Protein AF-A0A0F3L5V1-F1 (afdb_monomer)

Secondary structure (DSSP, 8-state):
----EEEEPHHHHHHHHHHHHHHHHHTT--GGG---HHHHHHHHHHHHHHHHHHTTPPPPSS-EEE-TTS-EEEE-

Solvent-accessible surface area (backbone atoms only — not comparable to full-atom values): 4332 Å² total; per-residue (Å²): 131,88,78,54,67,45,75,45,51,31,70,58,29,53,52,42,26,53,50,52,42,54,54,40,42,75,72,70,45,71,51,91,81,55,82,43,61,69,54,22,42,49,53,53,39,52,52,54,48,52,58,43,45,74,75,75,46,76,65,45,100,71,37,69,44,81,39,99,79,62,21,30,39,28,39,74

pLDDT: mean 80.58, std 11.46, range [40.75, 94.69]

Structure (mmCIF, N/CA/C/O backbone):
data_AF-A0A0F3L5V1-F1
#
_entry.id   AF-A0A0F3L5V1-F1
#
loop_
_atom_site.group_PDB
_atom_site.id
_atom_site.type_symbol
_atom_site.label_atom_id
_atom_site.label_alt_id
_atom_site.label_comp_id
_atom_site.label_asym_id
_atom_site.label_entity_id
_atom_site.label_seq_id
_atom_site.pdbx_PDB_ins_code
_atom_site.Cartn_x
_atom_site.Cartn_y
_atom_site.Cartn_z
_atom_site.occupancy
_atom_site.B_iso_or_equiv
_atom_site.auth_seq_id
_atom_site.auth_comp_id
_atom_site.auth_asym_id
_atom_site.auth_atom_id
_atom_site.pdbx_PDB_model_num
ATOM 1 N N . MET A 1 1 ? 20.931 6.406 -18.953 1.00 40.78 1 MET A N 1
ATOM 2 C CA . MET A 1 1 ? 20.389 5.295 -18.145 1.00 40.78 1 MET A CA 1
ATOM 3 C C . MET A 1 1 ? 18.916 5.600 -17.935 1.00 40.78 1 MET A C 1
ATOM 5 O O . MET A 1 1 ? 18.630 6.672 -17.419 1.00 40.78 1 MET A O 1
ATOM 9 N N . TRP A 1 2 ? 17.998 4.793 -18.472 1.00 40.75 2 TRP A N 1
ATOM 10 C CA . TRP A 1 2 ? 16.562 5.040 -18.293 1.00 40.75 2 TRP A CA 1
ATOM 11 C C . TRP A 1 2 ? 16.234 4.786 -16.821 1.00 40.75 2 TRP A C 1
ATOM 13 O O . TRP A 1 2 ? 16.485 3.690 -16.329 1.00 40.75 2 TRP A O 1
ATOM 23 N N . LYS A 1 3 ? 15.759 5.809 -16.110 1.00 53.44 3 LYS A N 1
ATOM 24 C CA . LYS A 1 3 ? 15.257 5.648 -14.747 1.00 53.44 3 LYS A CA 1
ATOM 25 C C . LYS A 1 3 ? 13.936 4.892 -14.832 1.00 53.44 3 LYS A C 1
ATOM 27 O O . LYS A 1 3 ? 12.977 5.395 -15.413 1.00 53.44 3 LYS A O 1
ATOM 32 N N . LEU A 1 4 ? 13.912 3.675 -14.301 1.00 61.16 4 LEU A N 1
ATOM 33 C CA . LEU A 1 4 ? 12.681 2.958 -13.994 1.00 61.16 4 LEU A CA 1
ATOM 34 C C . LEU A 1 4 ? 12.105 3.606 -12.729 1.00 61.16 4 LEU A C 1
ATOM 36 O O . LEU A 1 4 ? 12.218 3.074 -11.634 1.00 61.16 4 LEU A O 1
ATOM 40 N N . ASP A 1 5 ? 11.564 4.812 -12.875 1.00 68.50 5 ASP A N 1
ATOM 41 C CA . ASP A 1 5 ? 10.804 5.470 -11.817 1.00 68.50 5 ASP A CA 1
ATOM 42 C C . ASP A 1 5 ? 9.321 5.175 -12.101 1.00 68.50 5 ASP A C 1
ATOM 44 O O . ASP A 1 5 ? 8.804 5.511 -13.171 1.00 68.50 5 ASP A O 1
ATOM 48 N N . HIS A 1 6 ? 8.636 4.492 -11.180 1.00 77.44 6 HIS A N 1
ATOM 49 C CA . HIS A 1 6 ? 7.202 4.223 -11.278 1.00 77.44 6 HIS A CA 1
ATOM 50 C C . HIS A 1 6 ? 6.445 5.101 -10.288 1.00 77.44 6 HIS A C 1
ATOM 52 O O . HIS A 1 6 ? 6.663 5.023 -9.082 1.00 77.44 6 HIS A O 1
ATOM 58 N N . VAL A 1 7 ? 5.540 5.934 -10.795 1.00 82.44 7 VAL A N 1
ATOM 59 C CA . VAL A 1 7 ? 4.703 6.794 -9.958 1.00 82.44 7 VAL A CA 1
ATOM 60 C C . VAL A 1 7 ? 3.374 6.102 -9.705 1.00 82.44 7 VAL A C 1
ATOM 62 O O . VAL A 1 7 ? 2.617 5.848 -10.640 1.00 82.44 7 VAL A O 1
ATOM 65 N N . VAL A 1 8 ? 3.086 5.854 -8.432 1.00 81.88 8 VAL A N 1
ATOM 66 C CA . VAL A 1 8 ? 1.772 5.431 -7.961 1.00 81.88 8 VAL A CA 1
ATOM 67 C C . VAL A 1 8 ? 0.959 6.694 -7.648 1.00 81.88 8 VAL A C 1
ATOM 69 O O . VAL A 1 8 ? 1.369 7.487 -6.789 1.00 81.88 8 VAL A O 1
ATOM 72 N N . PRO A 1 9 ? -0.162 6.935 -8.348 1.00 86.00 9 PRO A N 1
ATOM 73 C CA . PRO A 1 9 ? -0.974 8.125 -8.141 1.00 86.00 9 PRO A CA 1
ATOM 74 C C . PRO A 1 9 ? -1.701 8.081 -6.792 1.00 86.00 9 PRO A C 1
ATOM 76 O O . PRO A 1 9 ? -1.982 7.013 -6.250 1.00 86.00 9 PRO A O 1
ATOM 79 N N . ALA A 1 10 ? -2.061 9.257 -6.272 1.00 86.25 10 ALA A N 1
ATOM 80 C CA . ALA A 1 10 ? -2.785 9.383 -5.005 1.00 86.25 10 ALA A CA 1
ATOM 81 C C . ALA A 1 10 ? -4.113 8.605 -4.998 1.00 86.25 10 ALA A C 1
ATOM 83 O O . ALA A 1 10 ? -4.457 8.005 -3.991 1.00 86.25 10 ALA A O 1
ATOM 84 N N . SER A 1 11 ? -4.805 8.518 -6.140 1.00 87.69 11 SER A N 1
ATOM 85 C CA . SER A 1 11 ? -6.041 7.732 -6.269 1.00 87.69 11 SER A CA 1
ATOM 86 C C . SER A 1 11 ? -5.852 6.249 -5.946 1.00 87.69 11 SER A C 1
ATOM 88 O O . SER A 1 11 ? -6.740 5.621 -5.373 1.00 87.69 11 SER A O 1
ATOM 90 N N . ASP A 1 12 ? -4.699 5.686 -6.311 1.00 87.69 12 ASP A N 1
ATOM 91 C CA . ASP A 1 12 ? -4.394 4.277 -6.070 1.00 87.69 12 ASP A CA 1
ATOM 92 C C . ASP A 1 12 ? -3.996 4.065 -4.607 1.00 87.69 12 ASP A C 1
ATOM 94 O O . ASP A 1 12 ? -4.366 3.055 -4.006 1.00 87.69 12 ASP A O 1
ATOM 98 N N . VAL A 1 13 ? -3.304 5.048 -4.017 1.00 87.44 13 VAL A N 1
ATOM 99 C CA . VAL A 1 13 ? -3.009 5.090 -2.578 1.00 87.44 13 VAL A CA 1
ATOM 100 C C . VAL A 1 13 ? -4.303 5.148 -1.767 1.00 87.44 13 VAL A C 1
ATOM 102 O O . VAL A 1 13 ? -4.472 4.331 -0.868 1.00 87.44 13 VAL A O 1
ATOM 105 N N . ASP A 1 14 ? -5.244 6.022 -2.125 1.00 89.75 14 ASP A N 1
ATOM 106 C CA . ASP A 1 14 ? -6.541 6.154 -1.451 1.00 89.75 14 ASP A CA 1
ATOM 107 C C . ASP A 1 14 ? -7.365 4.859 -1.548 1.00 89.75 14 ASP A C 1
ATOM 109 O O . ASP A 1 14 ? -7.994 4.424 -0.578 1.00 89.75 14 ASP A O 1
ATOM 113 N N . ALA A 1 15 ? -7.346 4.203 -2.713 1.00 92.75 15 ALA A N 1
ATOM 114 C CA . ALA A 1 15 ? -8.030 2.930 -2.916 1.00 92.75 15 ALA A CA 1
ATOM 115 C C . ALA A 1 15 ? -7.423 1.802 -2.063 1.00 92.75 15 ALA A C 1
ATOM 117 O O . ALA A 1 15 ? -8.158 0.992 -1.487 1.00 92.75 15 ALA A O 1
ATOM 118 N N . GLU A 1 16 ? -6.092 1.733 -1.955 1.00 93.12 16 GLU A N 1
ATOM 119 C CA . G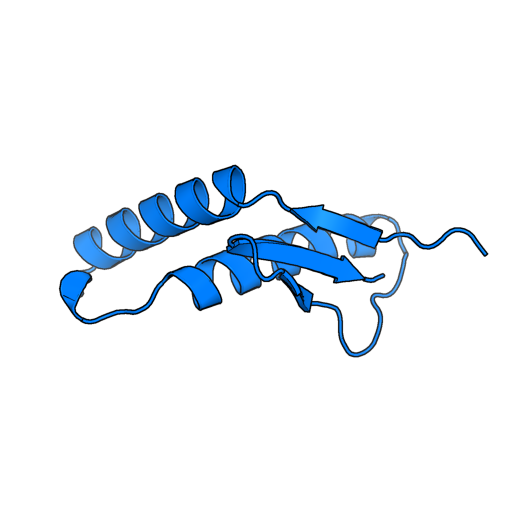LU A 1 16 ? -5.430 0.753 -1.089 1.00 93.12 16 GLU A CA 1
ATOM 120 C C . GLU A 1 16 ? -5.623 1.095 0.397 1.00 93.12 16 GLU A C 1
ATOM 122 O O . GLU A 1 16 ? -5.833 0.192 1.205 1.00 93.12 16 GLU A O 1
ATOM 127 N N . GLU A 1 17 ? -5.652 2.378 0.760 1.00 92.00 17 GLU A N 1
ATOM 128 C CA . GLU A 1 17 ? -5.965 2.847 2.111 1.00 92.00 17 GLU A CA 1
ATOM 129 C C . GLU A 1 17 ? -7.368 2.398 2.548 1.00 92.00 17 GLU A C 1
ATOM 131 O O . GLU A 1 17 ? -7.532 1.834 3.633 1.00 92.00 17 GLU A O 1
ATOM 136 N N . GLN A 1 18 ? -8.372 2.533 1.675 1.00 92.62 18 GLN A N 1
ATOM 137 C CA . GLN A 1 18 ? -9.724 2.019 1.921 1.00 92.62 18 GLN A CA 1
ATOM 138 C C . GLN A 1 18 ? -9.764 0.491 2.047 1.00 92.62 18 GLN A C 1
ATOM 140 O O . GLN A 1 18 ? -10.475 -0.040 2.904 1.00 92.62 18 GLN A O 1
ATOM 145 N N . ARG A 1 19 ? -8.993 -0.238 1.230 1.00 93.00 19 ARG A N 1
ATOM 146 C CA . ARG A 1 19 ? -8.890 -1.704 1.343 1.00 93.00 19 ARG A CA 1
ATOM 147 C C . ARG A 1 19 ? -8.266 -2.131 2.666 1.00 93.00 19 ARG A C 1
ATOM 149 O O . ARG A 1 19 ? -8.782 -3.042 3.310 1.00 93.00 19 ARG A O 1
ATOM 156 N N . LEU A 1 20 ? -7.186 -1.474 3.085 1.00 93.31 20 LEU A N 1
ATOM 157 C CA . LEU A 1 20 ? -6.548 -1.725 4.376 1.00 93.31 20 LEU A CA 1
ATOM 158 C C . LEU A 1 20 ? -7.515 -1.436 5.524 1.00 93.31 20 LE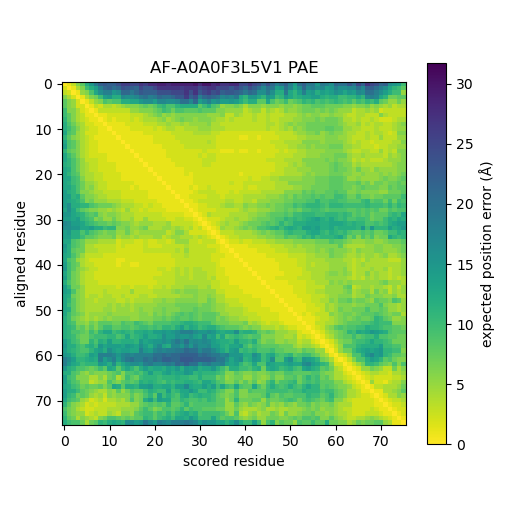U A C 1
ATOM 160 O O . LEU A 1 20 ? -7.610 -2.238 6.451 1.00 93.31 20 LEU A O 1
ATOM 164 N N . ALA A 1 21 ? -8.274 -0.343 5.434 1.00 93.06 21 ALA A N 1
ATOM 165 C CA . ALA A 1 21 ? -9.292 0.001 6.415 1.00 93.06 21 ALA A CA 1
ATOM 166 C C . ALA A 1 21 ? -10.364 -1.092 6.552 1.00 93.06 21 ALA A C 1
ATOM 168 O O . ALA A 1 21 ? -10.672 -1.511 7.668 1.00 93.06 21 ALA A O 1
ATOM 169 N N . ASP A 1 22 ? -10.894 -1.596 5.436 1.00 94.69 22 ASP A N 1
ATOM 170 C CA . ASP A 1 22 ? -11.895 -2.669 5.427 1.00 94.69 22 ASP A CA 1
ATOM 171 C C . ASP A 1 22 ? -11.346 -3.974 6.032 1.00 94.69 22 ASP A C 1
ATOM 173 O O . ASP A 1 22 ? -11.978 -4.581 6.901 1.00 94.69 22 ASP A O 1
ATOM 177 N N . VAL A 1 23 ? -10.134 -4.383 5.642 1.00 94.25 23 VAL A N 1
ATOM 178 C CA . VAL A 1 23 ? -9.486 -5.600 6.164 1.00 94.25 23 VAL A CA 1
ATOM 179 C C . VAL A 1 23 ? -9.215 -5.492 7.666 1.00 94.25 23 VAL A C 1
ATOM 181 O O . VAL A 1 23 ? -9.538 -6.411 8.421 1.00 94.25 23 VAL A O 1
ATOM 184 N N . LEU A 1 24 ? -8.656 -4.369 8.121 1.00 92.44 24 LEU A N 1
ATOM 185 C CA . LEU A 1 24 ? -8.347 -4.147 9.533 1.00 92.44 24 LEU A CA 1
ATOM 186 C C . LEU A 1 24 ? -9.620 -4.040 10.378 1.00 92.44 24 LEU A C 1
ATOM 188 O O . LEU A 1 24 ? -9.679 -4.618 11.464 1.00 92.44 24 LEU A O 1
ATOM 192 N N . SER A 1 25 ? -10.663 -3.383 9.864 1.00 92.88 25 SER A N 1
ATOM 193 C CA . SER A 1 25 ? -11.965 -3.331 10.532 1.00 92.88 25 SER A CA 1
ATOM 194 C C . SER A 1 25 ? -12.558 -4.728 10.714 1.00 92.88 25 SER A C 1
ATOM 196 O O . SER A 1 25 ? -13.020 -5.054 11.807 1.00 92.88 25 SER A O 1
ATOM 198 N N . LYS A 1 26 ? -12.497 -5.579 9.681 1.00 94.25 26 LYS A N 1
ATOM 199 C CA . LYS A 1 26 ? -12.967 -6.974 9.745 1.00 94.25 26 LYS A CA 1
ATOM 200 C C . LYS A 1 26 ? -12.170 -7.829 10.727 1.00 94.25 26 LYS A C 1
ATOM 202 O O . LYS A 1 26 ? -12.727 -8.745 11.323 1.00 94.25 26 LYS A O 1
ATOM 207 N N . ALA A 1 27 ? -10.894 -7.514 10.926 1.00 93.06 27 ALA A N 1
ATOM 208 C CA . ALA A 1 27 ? -10.048 -8.145 11.934 1.00 93.06 27 ALA A CA 1
ATOM 209 C C . ALA A 1 27 ? -10.259 -7.585 13.360 1.00 93.06 27 ALA A C 1
ATOM 211 O O . ALA A 1 27 ? -9.605 -8.042 14.295 1.00 93.06 27 ALA A O 1
ATOM 212 N N . GLY A 1 28 ? -11.174 -6.625 13.550 1.00 92.75 28 GLY A N 1
ATOM 213 C CA . GLY A 1 28 ? -11.523 -6.062 14.858 1.00 92.75 28 GLY A CA 1
ATOM 214 C C . GLY A 1 28 ? -10.654 -4.883 15.305 1.00 92.75 28 GLY A C 1
ATOM 215 O O . GLY A 1 28 ? -10.757 -4.458 16.456 1.0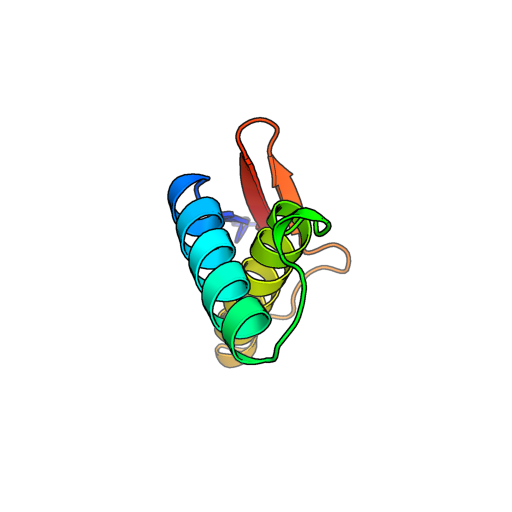0 92.75 28 GLY A O 1
ATOM 216 N N . TYR A 1 29 ? -9.812 -4.334 14.426 1.00 91.56 29 TYR A N 1
ATOM 217 C CA . TYR A 1 29 ? -9.019 -3.144 14.733 1.00 91.56 29 TYR A CA 1
ATOM 218 C C . TYR A 1 29 ? -9.857 -1.861 14.635 1.00 91.56 29 TYR A C 1
ATOM 220 O O . TYR A 1 29 ? -10.690 -1.694 13.742 1.00 91.56 29 TYR A O 1
ATOM 228 N N . ASP A 1 30 ? -9.583 -0.909 15.531 1.00 89.56 30 ASP A N 1
ATOM 229 C CA . ASP A 1 30 ? -10.170 0.434 15.491 1.00 89.56 30 ASP A CA 1
ATOM 230 C C . ASP A 1 30 ? -9.430 1.313 14.476 1.00 89.56 30 ASP A C 1
ATOM 232 O O . ASP A 1 30 ? -8.463 2.013 14.789 1.00 89.56 30 ASP A O 1
ATOM 236 N N . VAL A 1 31 ? -9.901 1.258 13.234 1.00 87.56 31 VAL A N 1
ATOM 237 C CA . VAL A 1 31 ? -9.275 1.924 12.087 1.00 87.56 31 VAL A CA 1
ATOM 238 C C . VAL A 1 31 ? -9.222 3.447 12.231 1.00 87.56 31 VAL A C 1
ATOM 240 O 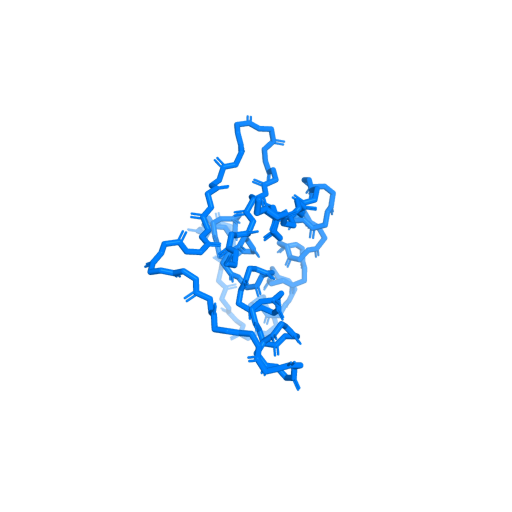O . VAL A 1 31 ? -8.315 4.080 11.704 1.00 87.56 31 VAL A O 1
ATOM 243 N N . ARG A 1 32 ? -10.137 4.060 12.998 1.00 83.00 32 ARG A N 1
ATOM 244 C CA . ARG A 1 32 ? -10.179 5.524 13.194 1.00 83.00 32 ARG A CA 1
ATOM 245 C C . ARG A 1 32 ? -8.964 6.063 13.949 1.00 83.00 32 ARG A C 1
ATOM 247 O O . ARG A 1 32 ? -8.728 7.267 13.940 1.00 83.00 32 ARG A O 1
ATOM 254 N N . LYS A 1 33 ? -8.218 5.186 14.625 1.00 83.44 33 LYS A N 1
ATOM 255 C CA . LYS A 1 33 ? -6.987 5.519 15.352 1.00 83.44 33 LYS A CA 1
ATOM 256 C C . LYS A 1 33 ? -5.720 5.265 14.535 1.00 83.44 33 LYS A C 1
ATOM 258 O O . LYS A 1 33 ? -4.628 5.517 15.037 1.00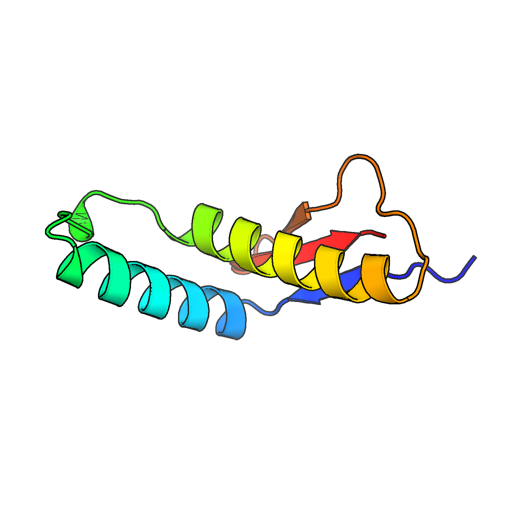 83.44 33 LYS A O 1
ATOM 263 N N . LEU A 1 34 ? -5.846 4.745 13.315 1.00 82.31 34 LEU A N 1
ATOM 264 C CA . LEU A 1 34 ? -4.718 4.364 12.475 1.00 82.31 34 LEU A CA 1
ATOM 265 C C . LEU A 1 34 ? -4.534 5.381 11.348 1.00 82.31 34 LEU A C 1
ATOM 267 O O . LEU A 1 34 ? -5.482 5.725 10.649 1.00 82.31 34 LEU A O 1
ATOM 271 N N . SER A 1 35 ? -3.295 5.832 11.153 1.00 84.06 35 SER A N 1
ATOM 272 C CA . SER A 1 35 ? -2.895 6.529 9.929 1.00 84.06 35 SER A CA 1
ATOM 273 C C . SER A 1 35 ? -2.492 5.479 8.899 1.00 84.06 35 SER A C 1
ATOM 275 O O . SER A 1 35 ? -1.441 4.849 9.037 1.00 84.06 35 SER A O 1
ATOM 277 N N . LEU A 1 36 ? -3.359 5.231 7.915 1.00 87.88 36 LEU A N 1
ATOM 278 C CA . LEU A 1 36 ? -3.183 4.148 6.946 1.00 87.88 36 LEU A CA 1
ATOM 279 C C . LEU A 1 36 ? -2.519 4.597 5.646 1.00 87.88 36 LEU A C 1
ATOM 281 O O . LEU A 1 36 ? -1.980 3.750 4.943 1.00 87.88 36 LEU A O 1
ATOM 285 N N . ASN A 1 37 ? -2.476 5.896 5.358 1.00 86.44 37 ASN A N 1
ATOM 286 C CA . ASN A 1 37 ? -1.879 6.431 4.137 1.00 86.44 37 ASN A CA 1
ATOM 287 C C . ASN A 1 37 ? -0.423 5.975 3.918 1.00 86.44 37 ASN A C 1
ATOM 289 O O . ASN A 1 37 ? -0.089 5.425 2.870 1.00 86.44 37 ASN A O 1
ATOM 293 N N . ALA A 1 38 ? 0.433 6.102 4.940 1.00 83.88 38 ALA A N 1
ATOM 294 C CA . ALA A 1 38 ? 1.829 5.659 4.858 1.00 83.88 38 ALA A CA 1
ATOM 295 C C . ALA A 1 38 ? 1.945 4.137 4.656 1.00 83.88 38 ALA A C 1
ATOM 297 O O . ALA A 1 38 ? 2.810 3.662 3.920 1.00 83.88 38 ALA A O 1
ATOM 298 N N . LEU A 1 39 ? 1.043 3.366 5.275 1.00 86.94 39 LEU A N 1
ATOM 299 C CA . LEU A 1 39 ? 0.983 1.919 5.094 1.00 86.94 39 LEU A CA 1
ATOM 300 C C . LEU A 1 39 ? 0.519 1.558 3.675 1.00 86.94 39 LEU A C 1
ATOM 302 O O . LEU A 1 39 ? 1.104 0.675 3.058 1.00 86.94 39 LEU A O 1
ATOM 306 N N . ALA A 1 40 ? -0.475 2.260 3.130 1.00 88.19 40 ALA A N 1
ATOM 307 C CA . ALA A 1 40 ? -0.961 2.082 1.764 1.00 88.19 40 ALA A CA 1
ATOM 308 C C . ALA A 1 40 ? 0.140 2.374 0.735 1.00 88.19 40 ALA A C 1
ATOM 310 O O . ALA A 1 40 ? 0.388 1.558 -0.155 1.00 88.19 40 ALA A O 1
ATOM 311 N N . GLN A 1 41 ? 0.871 3.478 0.912 1.00 85.56 41 GLN A N 1
ATOM 312 C CA . GLN A 1 41 ? 2.044 3.811 0.101 1.00 85.56 41 GLN A CA 1
ATOM 313 C C . GLN A 1 41 ? 3.097 2.697 0.157 1.00 85.56 41 GLN A C 1
ATOM 315 O O . GLN A 1 41 ? 3.573 2.254 -0.886 1.00 85.56 41 GLN A O 1
ATOM 320 N N . GLN A 1 42 ? 3.425 2.194 1.352 1.00 84.56 42 GLN A N 1
ATOM 321 C CA . GLN A 1 42 ? 4.404 1.117 1.517 1.00 84.56 42 GLN A CA 1
ATOM 322 C C . GLN A 1 42 ? 3.948 -0.198 0.867 1.00 84.56 42 GLN A C 1
ATOM 324 O O . GLN A 1 42 ? 4.738 -0.855 0.190 1.00 84.56 42 GLN A O 1
ATOM 329 N N . VAL A 1 43 ? 2.677 -0.577 1.025 1.00 88.06 43 VAL A N 1
ATOM 330 C CA . VAL A 1 43 ? 2.104 -1.789 0.416 1.00 88.06 43 VAL A CA 1
ATOM 331 C C . VAL A 1 43 ? 2.184 -1.722 -1.107 1.00 88.06 43 VAL A C 1
ATOM 333 O O . VAL A 1 43 ? 2.625 -2.680 -1.745 1.00 88.06 43 VAL A O 1
ATOM 336 N N . LEU A 1 44 ? 1.785 -0.596 -1.703 1.00 86.00 44 LEU A N 1
ATOM 337 C CA . LEU A 1 44 ? 1.834 -0.411 -3.155 1.00 86.00 44 LEU A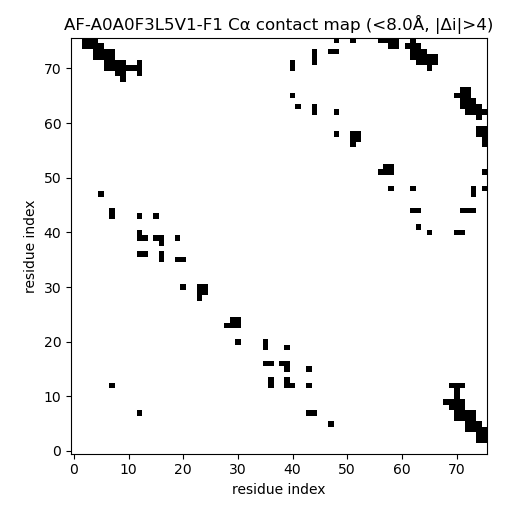 CA 1
ATOM 338 C C . LEU A 1 44 ? 3.268 -0.424 -3.674 1.00 86.00 44 LEU A C 1
ATOM 340 O O . LEU A 1 44 ? 3.553 -1.019 -4.715 1.00 86.00 44 LEU A O 1
ATOM 344 N N . ALA A 1 45 ? 4.184 0.165 -2.920 1.00 82.69 45 ALA A N 1
ATOM 345 C CA . ALA A 1 45 ? 5.564 0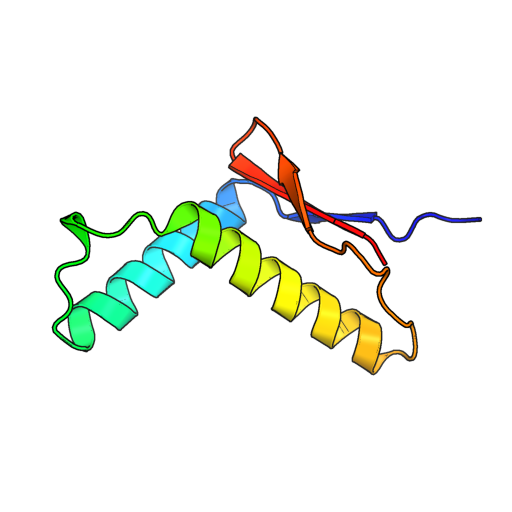.247 -3.331 1.00 82.69 45 ALA A CA 1
ATOM 346 C C . ALA A 1 45 ? 6.304 -1.105 -3.216 1.00 82.69 45 ALA A C 1
ATOM 348 O O . ALA A 1 45 ? 7.085 -1.451 -4.104 1.00 82.69 45 ALA A O 1
ATOM 349 N N . GLU A 1 46 ? 5.992 -1.933 -2.212 1.00 84.69 46 GLU A N 1
ATOM 350 C CA . GLU A 1 46 ? 6.461 -3.327 -2.142 1.00 84.69 46 GLU A CA 1
ATOM 351 C C . GLU A 1 46 ? 5.834 -4.208 -3.240 1.00 84.69 46 GLU A C 1
ATOM 353 O O . GLU A 1 46 ? 6.524 -5.047 -3.823 1.00 84.69 46 GLU A O 1
ATOM 358 N N . ARG A 1 47 ? 4.560 -3.990 -3.608 1.00 84.69 47 ARG A N 1
ATOM 359 C CA . ARG A 1 47 ? 3.947 -4.680 -4.763 1.00 84.69 47 ARG A CA 1
ATOM 360 C C . ARG A 1 47 ? 4.659 -4.334 -6.071 1.00 84.69 47 ARG A C 1
ATOM 362 O O . ARG A 1 47 ? 4.983 -5.239 -6.837 1.00 84.69 47 ARG A O 1
ATOM 369 N N . ALA A 1 48 ? 4.934 -3.054 -6.316 1.00 79.94 48 ALA A N 1
ATOM 370 C CA . ALA A 1 48 ? 5.656 -2.615 -7.509 1.00 79.94 48 ALA A CA 1
ATOM 371 C C . ALA A 1 48 ? 7.074 -3.216 -7.558 1.00 79.94 48 ALA A C 1
ATOM 373 O O . ALA A 1 48 ? 7.502 -3.730 -8.592 1.00 79.94 48 ALA A O 1
ATOM 374 N N . LYS A 1 49 ? 7.765 -3.260 -6.415 1.00 78.19 49 LYS A N 1
ATOM 375 C CA . LYS A 1 49 ? 9.061 -3.934 -6.265 1.00 78.19 49 LYS A CA 1
ATOM 376 C C . LYS A 1 49 ? 9.007 -5.425 -6.568 1.00 78.19 49 LYS A C 1
ATOM 378 O O . LYS A 1 49 ? 9.866 -5.904 -7.302 1.00 78.19 49 LYS A O 1
ATOM 383 N N . ALA A 1 50 ? 8.000 -6.148 -6.087 1.00 81.31 50 ALA A N 1
ATOM 384 C CA . ALA A 1 50 ? 7.847 -7.569 -6.390 1.00 81.31 50 ALA A CA 1
ATOM 385 C C . ALA A 1 50 ? 7.695 -7.834 -7.902 1.00 81.31 50 ALA A C 1
ATOM 387 O O . ALA A 1 50 ? 8.301 -8.769 -8.423 1.00 81.31 50 ALA A O 1
ATOM 388 N N . VAL A 1 51 ? 6.946 -6.986 -8.618 1.00 80.81 51 VAL A N 1
ATOM 389 C CA . VAL A 1 51 ? 6.771 -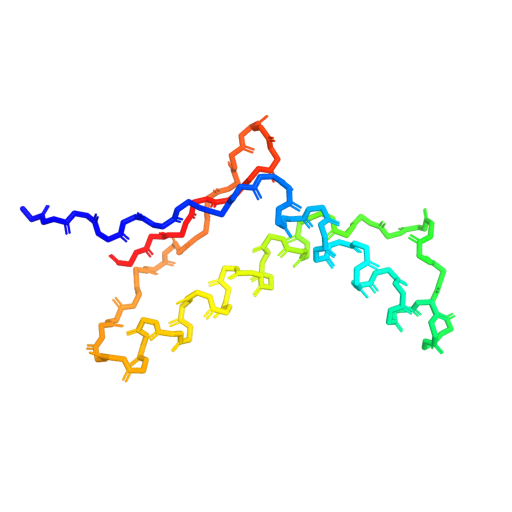7.088 -10.080 1.00 80.81 51 VAL A CA 1
ATOM 390 C C . VAL A 1 51 ? 8.094 -6.874 -10.816 1.00 80.81 51 VAL A C 1
ATOM 392 O O . VAL A 1 51 ? 8.429 -7.635 -11.722 1.00 80.81 51 VAL A O 1
ATOM 395 N N . VAL A 1 52 ? 8.872 -5.871 -10.410 1.00 75.00 52 VAL A N 1
ATOM 396 C CA . VAL A 1 52 ? 10.160 -5.550 -11.043 1.00 75.00 52 VAL A CA 1
ATOM 397 C C . VAL A 1 52 ? 11.235 -6.597 -10.721 1.00 75.00 52 VAL A C 1
ATOM 399 O O . VAL A 1 52 ? 12.001 -7.001 -11.597 1.00 75.00 52 VAL A O 1
ATOM 402 N N . MET A 1 53 ? 11.242 -7.132 -9.500 1.00 80.06 53 MET A N 1
ATOM 403 C CA . MET A 1 53 ? 12.119 -8.248 -9.135 1.00 80.06 53 MET A CA 1
ATOM 404 C C . MET A 1 53 ? 11.794 -9.524 -9.921 1.00 80.06 53 MET A C 1
ATOM 406 O O . MET A 1 53 ? 12.712 -10.254 -10.293 1.00 80.06 53 MET A O 1
ATOM 410 N N . ALA A 1 54 ? 10.517 -9.783 -10.225 1.00 81.62 54 ALA A N 1
ATOM 411 C CA . ALA A 1 54 ? 10.103 -10.944 -11.015 1.00 81.62 54 ALA A CA 1
ATOM 412 C C . ALA A 1 54 ? 10.653 -10.932 -12.455 1.00 81.62 54 ALA A C 1
ATOM 414 O O . ALA A 1 54 ? 10.774 -11.992 -13.066 1.00 81.62 54 ALA A O 1
ATOM 415 N N . ILE A 1 55 ? 11.028 -9.760 -12.981 1.00 80.25 55 ILE A N 1
ATOM 416 C CA . ILE A 1 55 ? 11.665 -9.605 -14.300 1.00 80.25 55 ILE A CA 1
ATOM 417 C C . ILE A 1 55 ? 13.194 -9.437 -14.221 1.00 80.25 55 ILE A C 1
ATOM 419 O O . ILE A 1 55 ? 13.829 -9.095 -15.216 1.00 80.25 55 ILE A O 1
ATOM 423 N N . GLY A 1 56 ? 13.799 -9.702 -13.056 1.00 76.12 56 GLY A N 1
ATOM 424 C CA . GLY A 1 56 ? 15.254 -9.770 -12.878 1.00 76.12 56 GLY A CA 1
ATOM 425 C C . GLY A 1 56 ? 15.953 -8.439 -12.591 1.00 76.12 56 GLY A C 1
ATOM 426 O O . GLY A 1 56 ? 17.181 -8.384 -12.631 1.00 76.12 56 GLY A O 1
ATOM 427 N N . ILE A 1 57 ? 15.208 -7.372 -12.291 1.00 71.94 57 ILE A N 1
ATOM 428 C CA . ILE A 1 57 ? 15.769 -6.055 -11.966 1.00 71.94 57 ILE A CA 1
ATOM 429 C C . ILE A 1 57 ? 15.815 -5.894 -10.441 1.00 71.94 57 ILE A C 1
ATOM 431 O O . ILE A 1 57 ? 14.805 -6.062 -9.755 1.00 71.94 57 ILE A O 1
ATOM 435 N N . GLN A 1 58 ? 16.995 -5.583 -9.899 1.00 68.88 58 GLN A N 1
ATOM 436 C CA . GLN A 1 58 ? 17.159 -5.334 -8.466 1.00 68.88 58 GLN A CA 1
ATOM 437 C C . GLN A 1 58 ? 16.717 -3.907 -8.110 1.00 68.88 58 GLN A C 1
ATOM 439 O O . GLN A 1 58 ? 17.123 -2.980 -8.805 1.00 68.88 58 GLN A O 1
ATOM 444 N N . PRO A 1 59 ? 15.920 -3.718 -7.044 1.00 64.38 59 PRO A N 1
ATOM 445 C CA . PRO A 1 59 ? 15.493 -2.399 -6.595 1.00 64.38 59 PRO A CA 1
ATOM 446 C C . PRO A 1 59 ? 16.625 -1.645 -5.885 1.00 64.38 59 PRO A C 1
ATOM 448 O O . PRO A 1 59 ? 17.436 -2.239 -5.171 1.00 64.38 59 PRO A O 1
ATOM 451 N N . SER A 1 60 ? 16.626 -0.320 -6.014 1.00 66.62 60 SER A N 1
ATOM 452 C CA . SER A 1 60 ? 17.504 0.576 -5.262 1.00 66.62 60 SER A CA 1
ATOM 453 C C . SER A 1 60 ? 17.325 0.470 -3.732 1.00 66.62 60 SER A C 1
ATOM 455 O O . SER A 1 60 ? 16.260 0.113 -3.226 1.00 66.62 60 SER A O 1
ATOM 457 N N . ASN A 1 61 ? 18.366 0.845 -2.972 1.00 59.94 61 ASN A N 1
ATOM 458 C CA . ASN A 1 61 ? 18.382 0.795 -1.497 1.00 59.94 61 ASN A CA 1
ATOM 459 C C . ASN A 1 61 ? 17.308 1.674 -0.813 1.00 59.94 61 ASN A C 1
ATOM 461 O O . ASN A 1 61 ? 17.084 1.513 0.384 1.00 59.94 61 ASN A O 1
ATOM 465 N N . TRP A 1 62 ? 16.673 2.607 -1.536 1.00 57.50 62 TRP A N 1
ATOM 466 C CA . TRP A 1 62 ? 15.624 3.511 -1.036 1.00 57.50 62 TRP A CA 1
ATOM 467 C C . TRP A 1 62 ? 14.466 3.587 -2.045 1.00 57.50 62 TRP A C 1
ATOM 469 O O . TRP A 1 62 ? 14.365 4.558 -2.800 1.00 57.50 62 TRP A O 1
ATOM 479 N N . PRO A 1 63 ? 13.593 2.567 -2.093 1.00 64.25 63 PRO A N 1
ATOM 480 C CA . PRO A 1 63 ? 12.710 2.368 -3.231 1.00 64.25 63 PRO A CA 1
ATOM 481 C C . PRO A 1 63 ? 11.402 3.147 -3.142 1.00 64.25 63 PRO A C 1
ATOM 483 O O . PRO A 1 63 ? 10.575 2.967 -4.022 1.00 64.25 63 PRO A O 1
ATOM 486 N N . HIS A 1 64 ? 11.161 3.965 -2.111 1.00 71.94 64 HIS A N 1
ATOM 487 C CA . HIS A 1 64 ? 9.860 4.605 -1.885 1.00 71.94 64 HIS A CA 1
ATOM 488 C C . HIS A 1 64 ? 10.038 6.065 -1.464 1.00 71.94 64 HIS A C 1
ATOM 490 O O . HIS A 1 64 ? 10.684 6.343 -0.453 1.00 71.94 64 HIS A O 1
ATOM 496 N N . TYR A 1 65 ? 9.458 6.993 -2.220 1.00 78.50 65 TYR A N 1
ATOM 497 C CA . TYR A 1 65 ? 9.492 8.419 -1.914 1.00 78.50 65 TYR A CA 1
ATOM 498 C C . TYR A 1 65 ? 8.065 8.984 -1.901 1.00 78.50 65 TYR A C 1
ATOM 500 O O . TYR A 1 65 ? 7.432 9.034 -2.960 1.00 78.50 65 TYR A O 1
ATOM 508 N N . PRO A 1 66 ? 7.520 9.379 -0.734 1.00 75.44 66 PRO A N 1
ATOM 509 C CA . PRO A 1 66 ? 6.188 9.960 -0.668 1.00 75.44 66 PRO A CA 1
ATOM 510 C C . PRO A 1 66 ? 6.169 11.277 -1.439 1.00 75.44 66 PRO A C 1
ATOM 512 O O . PRO A 1 66 ? 7.026 12.147 -1.265 1.00 75.44 66 PRO A O 1
ATOM 515 N N . LEU A 1 67 ? 5.183 11.418 -2.311 1.00 74.56 67 LEU A N 1
ATOM 516 C CA . LEU A 1 67 ? 4.965 12.627 -3.081 1.00 74.56 67 LEU A CA 1
ATOM 517 C C . LEU A 1 67 ? 4.034 13.539 -2.275 1.00 74.56 67 LEU A C 1
ATOM 519 O O . LEU A 1 67 ? 3.039 13.090 -1.710 1.00 74.56 67 LEU A O 1
ATOM 523 N N . GLY A 1 68 ? 4.318 14.845 -2.238 1.00 76.62 68 GLY A N 1
ATOM 524 C CA . GLY A 1 68 ? 3.506 15.829 -1.499 1.00 76.62 68 GLY A CA 1
ATOM 525 C C . GLY A 1 68 ? 2.054 15.975 -1.987 1.00 76.62 68 GLY A C 1
ATOM 526 O O . GLY A 1 68 ? 1.301 16.765 -1.430 1.00 76.62 68 GLY A O 1
ATOM 527 N N . ASN A 1 69 ? 1.665 15.229 -3.025 1.00 80.25 69 ASN A N 1
ATOM 528 C CA . ASN A 1 69 ? 0.309 15.128 -3.556 1.00 80.25 69 ASN A CA 1
ATOM 529 C C . ASN A 1 69 ? -0.449 13.872 -3.071 1.00 80.25 69 ASN A C 1
ATOM 531 O O . ASN A 1 69 ? -1.538 13.616 -3.574 1.00 80.25 69 ASN A O 1
ATOM 535 N N . GLY A 1 70 ? 0.124 13.078 -2.159 1.00 75.56 70 GLY A N 1
ATOM 536 C CA . GLY A 1 70 ? -0.472 11.840 -1.638 1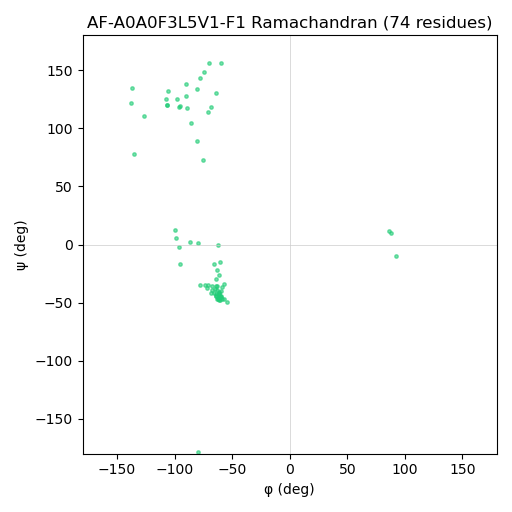.00 75.56 70 GLY A CA 1
ATOM 537 C C . GLY A 1 70 ? -0.076 10.564 -2.391 1.00 75.56 70 GLY A C 1
ATOM 538 O O . GLY A 1 70 ? -0.327 9.470 -1.892 1.00 75.56 70 GLY A O 1
ATOM 539 N N . GLY A 1 71 ? 0.582 10.674 -3.551 1.00 78.12 71 GLY A N 1
ATOM 540 C CA . GLY A 1 71 ? 1.145 9.534 -4.283 1.00 78.12 71 GLY A CA 1
ATOM 541 C C . GLY A 1 71 ? 2.487 9.051 -3.722 1.00 78.12 71 GLY A C 1
ATOM 542 O O . GLY A 1 71 ? 3.026 9.614 -2.769 1.00 78.12 71 GLY A O 1
ATOM 543 N N . VAL A 1 72 ? 3.074 8.032 -4.351 1.00 81.38 72 VAL A N 1
ATOM 544 C CA . VAL A 1 72 ? 4.423 7.547 -4.014 1.00 81.38 72 VAL A CA 1
ATOM 545 C C . VAL A 1 72 ? 5.221 7.250 -5.282 1.00 81.38 72 VAL A C 1
ATOM 547 O O . VAL A 1 72 ? 4.717 6.649 -6.228 1.00 81.38 72 VAL A O 1
ATOM 550 N N . GLU A 1 73 ? 6.473 7.696 -5.320 1.00 81.88 73 GLU A N 1
ATOM 551 C CA . GLU A 1 73 ? 7.430 7.319 -6.358 1.00 81.88 73 GLU A CA 1
ATOM 552 C C . GLU A 1 73 ? 8.189 6.072 -5.908 1.00 81.88 73 GLU A C 1
ATOM 554 O O . GLU A 1 73 ? 8.755 6.035 -4.811 1.00 81.88 73 GLU A O 1
ATOM 559 N N . VAL A 1 74 ? 8.208 5.059 -6.772 1.00 74.38 74 VAL A N 1
ATOM 560 C CA . VAL A 1 74 ? 8.960 3.826 -6.578 1.00 74.38 74 VAL A CA 1
ATOM 561 C C . VAL A 1 74 ? 10.170 3.825 -7.499 1.00 74.38 74 VAL A C 1
ATOM 563 O O . VAL A 1 74 ? 10.014 3.918 -8.716 1.00 74.38 74 VAL A O 1
ATOM 566 N N . ARG A 1 75 ? 11.372 3.742 -6.920 1.00 73.69 75 ARG A N 1
ATOM 567 C CA . ARG A 1 75 ? 12.643 3.818 -7.658 1.00 73.69 75 ARG A CA 1
ATOM 568 C C . ARG A 1 75 ? 13.316 2.454 -7.722 1.00 73.69 75 ARG A C 1
ATOM 570 O O . ARG A 1 75 ? 13.581 1.855 -6.673 1.00 73.69 75 ARG A O 1
ATOM 577 N N . PHE A 1 76 ? 13.627 2.002 -8.933 1.00 68.50 76 PHE A N 1
ATOM 578 C CA . PHE A 1 76 ? 14.298 0.727 -9.190 1.00 68.50 76 PHE A CA 1
ATOM 579 C C . PHE A 1 76 ? 15.769 0.935 -9.536 1.00 68.50 76 PHE A C 1
ATOM 581 O O . PHE A 1 76 ? 16.074 1.695 -10.482 1.00 68.50 76 PHE A O 1
#

Radius of gyration: 13.69 Å; Cα contacts (8 Å, |Δi|>4): 99; chains: 1; bounding box: 33×27×34 Å

Sequence (76 aa):
MWKLDHVVPASDVDAEEQRLADVLSKAGYDVRKLSLNALAQQVLAERAKAVVMAIGIQPSNWPHYPLGNGGVEVRF

Mean predicted aligned error: 6.67 Å

Nearest PDB structures (foldseek):
  2q0y-assembly1_A-2  TM=3.795E-01  e=5.616E+00  Cupriavidus pinatubonensis JMP134
  8p5x-assembly1_A  TM=2.293E-01  e=4.003E+00  Corynebacterium glutamicum ATCC 13032

Foldseek 3Di:
DDWPKDKFALVQLVVQLVVVLVVCVVVVDPSVPDDCLVVSQVVVLVVVQVVCVVVPDHFDPCQWDQDPNSIIIGTD